Protein AF-A0AAX3FQB2-F1 (afdb_monomer_lite)

Secondary structure (DSSP, 8-state):
-----GGG--HHHHHHHHHHHHHS-EEEEE-SS-EEEEE---TTS-HHHHHHHHHHHHHHHHHHHHHHT------HHHHHHHH----------

Sequence (93 aa):
MADITLSHITPQHFFEAVKLLKMTEHRIYLTVDSLEVRFRYDRNEPPATTDKRFQQLEHFMLFLQELVHSDVPIDLDEFIRTYRKVSGRRFHR

Structure (mmCIF, N/CA/C/O backbone):
data_AF-A0AAX3FQB2-F1
#
_entry.id   AF-A0AAX3FQB2-F1
#
loop_
_atom_site.group_PDB
_atom_site.id
_atom_site.type_symbol
_atom_site.label_atom_id
_atom_site.label_alt_id
_atom_site.label_comp_id
_atom_site.label_asym_id
_atom_site.label_entity_id
_atom_site.label_seq_id
_atom_site.pdbx_PDB_ins_code
_atom_site.Cartn_x
_atom_site.Cartn_y
_atom_site.Cartn_z
_atom_site.occupancy
_atom_site.B_iso_or_equiv
_atom_site.auth_seq_id
_atom_site.auth_comp_id
_atom_site.auth_asym_id
_atom_site.auth_atom_id
_atom_site.pdbx_PDB_model_num
ATOM 1 N N . MET A 1 1 ? 11.892 -19.718 4.719 1.00 33.88 1 MET A N 1
ATOM 2 C CA . MET A 1 1 ? 10.935 -18.598 4.810 1.00 33.88 1 MET A CA 1
ATOM 3 C C . MET A 1 1 ? 11.279 -17.880 6.097 1.00 33.88 1 MET A C 1
ATOM 5 O O . MET A 1 1 ? 11.383 -18.559 7.107 1.00 33.88 1 MET A O 1
ATOM 9 N N . ALA A 1 2 ? 11.669 -16.608 6.030 1.00 38.50 2 ALA A N 1
ATOM 10 C CA . ALA A 1 2 ? 12.091 -15.871 7.217 1.00 38.50 2 ALA A CA 1
ATOM 11 C C . ALA A 1 2 ? 10.840 -15.357 7.933 1.00 38.50 2 ALA A C 1
ATOM 13 O O . ALA A 1 2 ? 10.055 -14.641 7.318 1.00 38.50 2 ALA A O 1
ATOM 14 N N . ASP A 1 3 ? 10.666 -15.747 9.195 1.00 40.78 3 ASP A N 1
ATOM 15 C CA . ASP A 1 3 ? 9.623 -15.239 10.085 1.00 40.78 3 ASP A CA 1
ATOM 16 C C . ASP A 1 3 ? 9.911 -13.763 10.404 1.00 40.78 3 ASP A C 1
ATOM 18 O O . ASP A 1 3 ? 10.614 -13.430 11.361 1.00 40.78 3 ASP A O 1
ATOM 22 N N . ILE A 1 4 ? 9.425 -12.856 9.557 1.00 43.66 4 ILE A N 1
ATOM 23 C CA . ILE A 1 4 ? 9.501 -11.415 9.796 1.00 43.66 4 ILE A CA 1
ATOM 24 C C . ILE A 1 4 ? 8.334 -11.050 10.718 1.00 43.66 4 ILE A C 1
ATO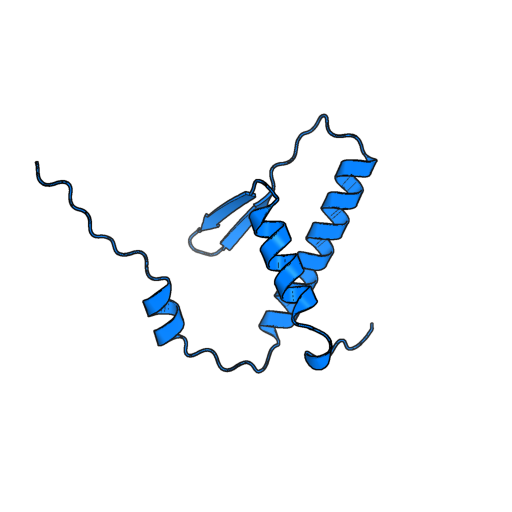M 26 O O . ILE A 1 4 ? 7.289 -10.599 10.283 1.00 43.66 4 ILE A O 1
ATOM 30 N N . THR A 1 5 ? 8.503 -11.247 12.024 1.00 45.53 5 THR A N 1
ATOM 31 C CA . THR A 1 5 ? 7.578 -10.711 13.033 1.00 45.53 5 THR A CA 1
ATOM 32 C C . THR A 1 5 ? 7.531 -9.179 12.962 1.00 45.53 5 THR A C 1
ATOM 34 O O . THR A 1 5 ? 8.549 -8.538 12.681 1.00 45.5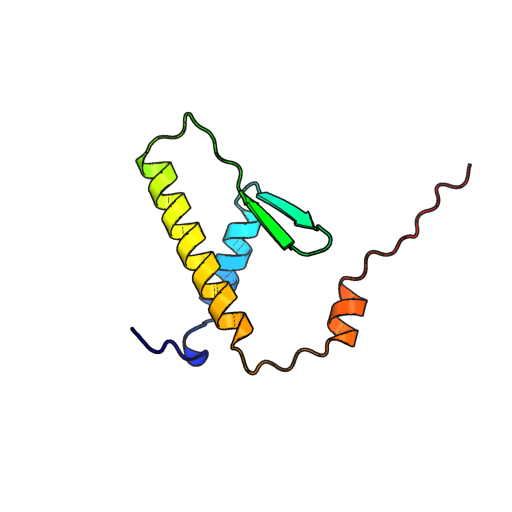3 5 THR A O 1
ATOM 37 N N . LEU A 1 6 ? 6.367 -8.577 13.248 1.00 44.59 6 LEU A N 1
ATOM 38 C CA . LEU A 1 6 ? 6.084 -7.129 13.153 1.00 44.59 6 LEU A CA 1
ATOM 39 C C . LEU A 1 6 ? 7.128 -6.185 13.762 1.00 44.59 6 LEU A C 1
ATOM 41 O O . LEU A 1 6 ? 7.197 -5.021 13.373 1.00 44.59 6 LEU A O 1
ATOM 45 N N . SER A 1 7 ? 7.972 -6.670 14.673 1.00 47.75 7 SER A N 1
ATOM 46 C CA . SER A 1 7 ? 9.148 -5.956 15.178 1.00 47.75 7 SER A CA 1
ATOM 47 C C . SER A 1 7 ? 10.114 -5.481 14.083 1.00 47.75 7 SER A C 1
ATOM 49 O O . SER A 1 7 ? 10.921 -4.588 14.330 1.00 47.75 7 SER A O 1
ATOM 51 N N . HIS A 1 8 ? 10.045 -6.050 12.877 1.00 51.03 8 HIS A N 1
ATOM 52 C CA . HIS A 1 8 ? 10.892 -5.677 11.745 1.00 51.03 8 HIS A CA 1
ATOM 53 C C . HIS A 1 8 ? 10.238 -4.686 10.773 1.00 51.03 8 HIS A C 1
ATOM 55 O O . HIS A 1 8 ? 10.949 -4.100 9.953 1.00 51.03 8 HIS A O 1
ATOM 61 N N . ILE A 1 9 ? 8.927 -4.426 10.885 1.00 56.53 9 ILE A N 1
ATOM 62 C CA . ILE A 1 9 ? 8.295 -3.278 10.225 1.00 56.53 9 ILE A CA 1
ATOM 63 C C . ILE A 1 9 ? 8.722 -2.031 10.994 1.00 56.53 9 ILE A C 1
ATOM 65 O O . ILE A 1 9 ? 8.074 -1.539 11.914 1.00 56.53 9 ILE A O 1
ATOM 69 N N . THR A 1 10 ? 9.894 -1.526 10.638 1.00 63.78 10 THR A N 1
ATOM 70 C CA . THR A 1 10 ? 10.360 -0.249 11.167 1.00 63.78 10 THR A CA 1
ATOM 71 C C . THR A 1 10 ? 9.515 0.896 10.590 1.00 63.78 10 THR A C 1
ATOM 73 O O . THR A 1 10 ? 8.991 0.782 9.476 1.00 63.78 10 THR A O 1
ATOM 76 N N . PRO A 1 11 ? 9.441 2.055 11.271 1.00 63.84 11 PRO A N 1
ATOM 77 C CA . PRO A 1 11 ? 8.857 3.277 10.712 1.00 63.84 11 PRO A CA 1
ATOM 78 C C . PRO A 1 11 ? 9.390 3.640 9.316 1.00 63.84 11 PRO A C 1
ATOM 80 O O . PRO A 1 11 ? 8.696 4.284 8.533 1.00 63.84 11 PRO A O 1
ATOM 83 N N . GLN A 1 12 ? 10.601 3.187 8.977 1.00 66.56 12 GLN A N 1
ATOM 84 C CA . GLN A 1 12 ? 11.195 3.341 7.654 1.00 66.56 12 GLN A CA 1
ATOM 85 C C . GLN A 1 12 ? 10.455 2.539 6.570 1.00 66.56 12 GLN A C 1
ATOM 87 O O . GLN A 1 12 ? 10.267 3.061 5.476 1.00 66.56 12 GLN A O 1
ATOM 92 N N . HIS A 1 13 ? 9.976 1.325 6.858 1.00 66.31 13 HIS A N 1
ATOM 93 C CA . HIS A 1 13 ? 9.189 0.533 5.904 1.00 66.31 13 HIS A CA 1
ATOM 94 C C . HIS A 1 13 ? 7.845 1.200 5.601 1.00 66.31 13 HIS A C 1
ATOM 96 O O . HIS A 1 13 ? 7.467 1.340 4.439 1.00 66.31 13 HIS A O 1
ATOM 102 N N . PHE A 1 14 ? 7.167 1.702 6.636 1.00 68.31 14 PHE A N 1
ATOM 103 C CA . PHE A 1 14 ? 5.937 2.473 6.463 1.00 68.31 14 PHE A CA 1
ATOM 104 C C . PHE A 1 14 ? 6.191 3.777 5.690 1.00 68.31 14 PHE A C 1
ATOM 106 O O . PHE A 1 14 ? 5.444 4.119 4.774 1.00 68.31 14 PHE A O 1
ATOM 113 N N . PHE A 1 15 ? 7.279 4.488 6.006 1.00 71.44 15 PHE A N 1
ATOM 114 C CA . PHE A 1 15 ? 7.681 5.700 5.293 1.00 71.44 15 PHE A CA 1
ATOM 115 C C . PHE A 1 15 ? 7.952 5.439 3.805 1.00 71.44 15 PHE A C 1
ATOM 117 O O . PHE A 1 15 ? 7.446 6.180 2.962 1.00 71.44 15 PHE A O 1
ATOM 124 N N . GLU A 1 16 ? 8.696 4.386 3.463 1.00 73.19 16 GLU A N 1
ATOM 125 C CA . GLU A 1 16 ? 8.976 4.034 2.067 1.00 73.19 16 GLU A CA 1
ATOM 126 C C . GLU A 1 16 ? 7.711 3.569 1.327 1.00 73.19 16 GLU A C 1
ATOM 128 O O . GLU A 1 16 ? 7.515 3.957 0.177 1.00 73.19 16 GLU A O 1
ATOM 133 N N . ALA A 1 17 ? 6.79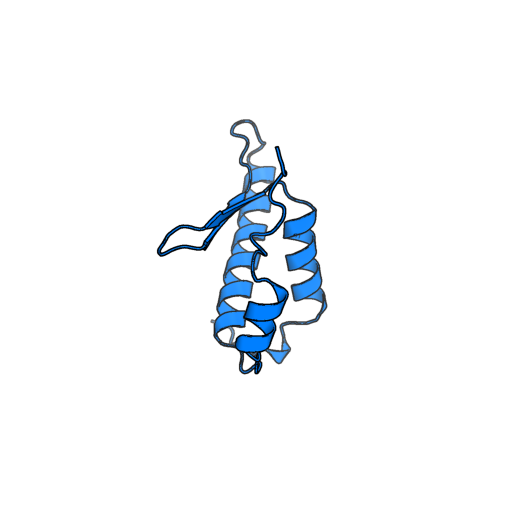1 2.853 1.983 1.00 73.75 17 ALA A N 1
ATOM 134 C CA . ALA A 1 17 ? 5.488 2.500 1.411 1.00 73.75 17 ALA A CA 1
ATOM 135 C C . ALA A 1 17 ? 4.635 3.747 1.092 1.00 73.75 17 ALA A C 1
ATOM 137 O O . ALA A 1 17 ? 4.120 3.899 -0.019 1.00 73.75 17 ALA A O 1
ATOM 138 N N . VAL A 1 18 ? 4.542 4.697 2.030 1.00 75.69 18 VAL A N 1
ATOM 139 C CA . VAL A 1 18 ? 3.846 5.980 1.820 1.00 75.69 18 VAL A CA 1
ATOM 140 C C . VAL A 1 18 ? 4.517 6.798 0.716 1.00 75.69 18 VAL A C 1
ATOM 142 O O . VAL A 1 18 ? 3.843 7.417 -0.110 1.00 75.69 18 VAL A O 1
ATOM 145 N N . LYS A 1 19 ? 5.848 6.815 0.684 1.00 74.75 19 LYS A N 1
ATOM 146 C CA . LYS A 1 19 ? 6.634 7.521 -0.326 1.00 74.75 19 LYS A CA 1
ATOM 147 C C . LYS A 1 19 ? 6.438 6.919 -1.713 1.00 74.75 19 LYS A C 1
ATOM 149 O O . LYS A 1 19 ? 6.243 7.682 -2.653 1.00 74.75 19 LYS A O 1
ATOM 154 N N . LEU A 1 20 ? 6.398 5.592 -1.843 1.00 75.31 20 LEU A N 1
ATOM 155 C CA . LEU A 1 20 ? 6.068 4.915 -3.099 1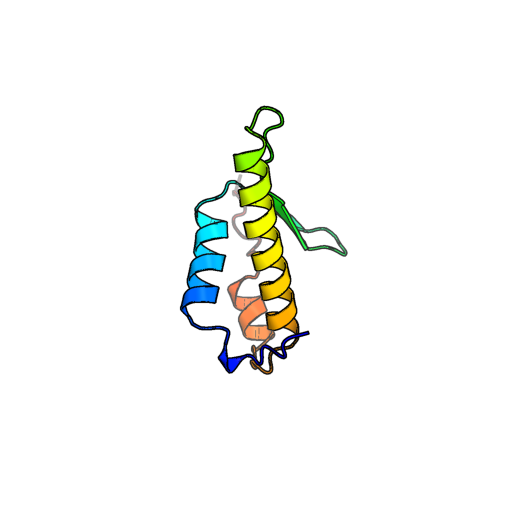.00 75.31 20 LEU A CA 1
ATOM 156 C C . LEU A 1 20 ? 4.702 5.366 -3.621 1.00 75.31 20 LEU A C 1
ATOM 158 O O . LEU A 1 20 ? 4.615 5.802 -4.769 1.00 75.31 20 LEU A O 1
ATOM 162 N N . LEU A 1 21 ? 3.669 5.372 -2.774 1.00 76.62 21 LEU A N 1
ATOM 163 C CA . LEU A 1 21 ? 2.340 5.865 -3.152 1.00 76.62 21 LEU A CA 1
ATOM 164 C C . LEU A 1 21 ? 2.363 7.347 -3.559 1.00 76.62 21 LEU A C 1
ATOM 166 O O . LEU A 1 21 ? 1.713 7.732 -4.522 1.00 76.62 21 LEU A O 1
ATOM 170 N N . LYS A 1 22 ? 3.134 8.198 -2.877 1.00 76.00 22 LYS A N 1
ATOM 171 C CA . LYS A 1 22 ? 3.207 9.632 -3.209 1.00 76.00 22 LYS A CA 1
ATOM 172 C C . LYS A 1 22 ? 4.016 9.948 -4.467 1.00 76.00 22 LYS A C 1
ATOM 174 O O . LYS A 1 22 ? 3.718 10.933 -5.135 1.00 76.00 22 LYS A O 1
ATOM 179 N N . MET A 1 23 ? 5.060 9.174 -4.758 1.00 74.12 23 MET A N 1
ATOM 180 C CA . MET A 1 23 ? 5.995 9.452 -5.856 1.00 74.12 23 MET A CA 1
ATOM 181 C C . MET A 1 23 ? 5.597 8.784 -7.172 1.00 74.12 23 MET A C 1
ATOM 183 O O . MET A 1 23 ? 6.094 9.184 -8.223 1.00 74.12 23 MET A O 1
ATOM 187 N N . THR A 1 24 ? 4.732 7.770 -7.138 1.00 73.44 24 THR A N 1
ATOM 188 C CA . THR A 1 24 ? 4.308 7.052 -8.343 1.00 73.44 24 THR A CA 1
ATOM 189 C C . THR A 1 24 ? 2.883 7.414 -8.735 1.00 73.44 24 THR A C 1
ATOM 191 O O . THR A 1 24 ? 1.965 7.413 -7.913 1.00 73.44 24 THR A O 1
ATOM 194 N N . GLU A 1 25 ? 2.682 7.700 -10.025 1.00 77.19 25 GLU A N 1
ATOM 195 C CA . GLU A 1 25 ? 1.335 7.829 -10.573 1.00 77.19 25 GLU A CA 1
ATOM 196 C C . GLU A 1 25 ? 0.608 6.486 -10.457 1.00 77.19 25 GLU A C 1
ATOM 198 O O . GLU A 1 25 ? 0.959 5.492 -11.105 1.00 77.19 25 GLU A O 1
ATOM 203 N N . HIS A 1 26 ? -0.430 6.475 -9.632 1.00 81.31 26 HIS A N 1
ATOM 204 C CA . HIS A 1 26 ? -1.278 5.322 -9.403 1.00 81.31 26 HIS A CA 1
ATOM 205 C C . HIS A 1 26 ? -2.744 5.748 -9.412 1.00 81.31 26 HIS A C 1
ATOM 207 O O . HIS A 1 26 ? -3.094 6.916 -9.229 1.00 81.31 26 HIS A O 1
ATOM 213 N N . ARG A 1 27 ? -3.619 4.781 -9.660 1.00 80.94 27 ARG A N 1
ATOM 214 C CA . ARG A 1 27 ? -5.065 4.945 -9.552 1.00 80.94 27 ARG A CA 1
ATOM 215 C C . ARG A 1 27 ? -5.586 3.909 -8.576 1.00 80.94 27 ARG A C 1
ATOM 217 O O . ARG A 1 27 ? -5.305 2.723 -8.738 1.00 80.94 27 ARG A O 1
ATOM 224 N N . ILE A 1 28 ? -6.330 4.377 -7.582 1.00 82.25 28 ILE A N 1
ATOM 225 C CA . ILE A 1 28 ? -7.011 3.518 -6.619 1.00 82.25 28 ILE A CA 1
ATOM 226 C C . ILE A 1 28 ? -8.442 3.324 -7.113 1.00 82.25 28 ILE A C 1
ATOM 228 O O . ILE A 1 28 ? -9.178 4.299 -7.282 1.00 82.25 28 ILE A O 1
ATOM 232 N N . TYR A 1 29 ? -8.817 2.078 -7.370 1.00 80.31 29 TYR A N 1
ATOM 233 C CA . TYR A 1 29 ? -10.160 1.688 -7.772 1.00 80.31 29 TYR A CA 1
ATOM 234 C C . TYR A 1 29 ? -10.823 0.928 -6.635 1.00 80.31 29 TYR A C 1
ATOM 236 O O . TYR A 1 29 ? -10.204 0.076 -6.005 1.00 80.31 29 TYR A O 1
ATOM 244 N N . LEU A 1 30 ? -12.090 1.245 -6.400 1.00 81.69 30 LEU A N 1
ATOM 245 C CA . LEU A 1 30 ? -12.942 0.533 -5.463 1.00 81.69 30 LEU A CA 1
ATOM 246 C C . LEU A 1 30 ? -14.074 -0.110 -6.259 1.00 81.69 30 LEU A C 1
ATOM 248 O O . LEU A 1 30 ? -14.783 0.58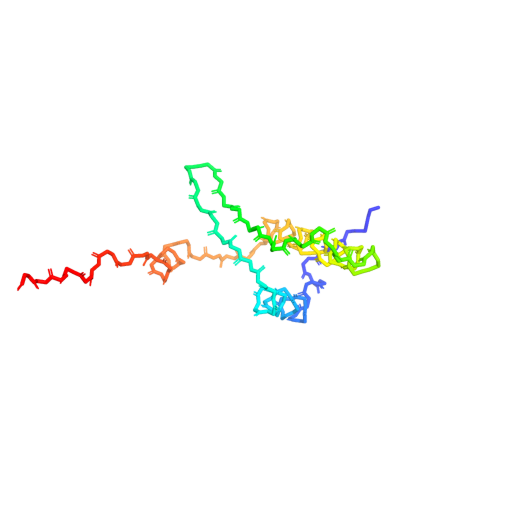8 -6.991 1.00 81.69 30 LEU A O 1
ATOM 252 N N . THR A 1 31 ? -14.228 -1.418 -6.122 1.00 83.31 31 THR A N 1
ATOM 253 C CA . THR A 1 31 ? -15.352 -2.189 -6.656 1.00 83.31 31 THR A CA 1
ATOM 254 C C . THR A 1 31 ? -16.193 -2.731 -5.493 1.00 83.31 31 THR A C 1
ATOM 256 O O . THR A 1 31 ? -16.023 -2.310 -4.348 1.00 83.31 31 THR A O 1
ATOM 259 N N . VAL A 1 32 ? -17.155 -3.613 -5.779 1.00 83.19 32 VAL A N 1
ATOM 260 C CA . VAL A 1 32 ? -18.001 -4.218 -4.737 1.00 83.19 32 VAL A CA 1
ATOM 261 C C . VAL A 1 32 ? -17.206 -5.200 -3.869 1.00 83.19 32 VAL A C 1
ATOM 263 O O . VAL A 1 32 ? -17.511 -5.343 -2.689 1.00 83.19 32 VAL A O 1
ATOM 266 N N . ASP A 1 33 ? -16.191 -5.848 -4.433 1.00 88.50 33 ASP A N 1
ATOM 267 C CA . ASP A 1 33 ? -15.441 -6.944 -3.819 1.00 88.50 33 ASP A CA 1
ATOM 268 C C . ASP A 1 33 ? -13.921 -6.713 -3.778 1.00 88.50 33 ASP A C 1
ATOM 270 O O . ASP A 1 33 ? -13.206 -7.494 -3.152 1.00 88.50 33 ASP A O 1
ATOM 274 N N . SER A 1 34 ? -13.411 -5.640 -4.393 1.00 80.88 34 SER A N 1
ATOM 275 C CA . SER A 1 34 ? -11.975 -5.360 -4.463 1.00 80.88 34 SER A CA 1
ATOM 276 C C . SER A 1 34 ? -11.609 -3.891 -4.221 1.00 80.88 34 SER A C 1
ATOM 278 O O . SER A 1 34 ? -12.312 -2.951 -4.604 1.00 80.88 34 SER A O 1
ATOM 280 N N . LEU A 1 35 ? -10.440 -3.698 -3.603 1.00 81.88 35 LEU A N 1
ATOM 281 C CA . LEU A 1 35 ? -9.689 -2.446 -3.614 1.00 81.88 35 LEU A CA 1
ATOM 282 C C . LEU A 1 35 ? -8.414 -2.683 -4.422 1.00 81.88 35 LEU A C 1
ATOM 284 O O . LEU A 1 35 ? -7.584 -3.510 -4.052 1.00 81.88 35 LEU A O 1
ATOM 288 N N . GLU A 1 36 ? -8.245 -1.953 -5.518 1.00 84.12 36 GLU A N 1
ATOM 289 C CA . GLU A 1 36 ? -7.123 -2.144 -6.432 1.00 84.12 36 GLU A CA 1
ATOM 290 C C . GLU A 1 36 ? -6.274 -0.882 -6.531 1.00 84.12 36 GLU A C 1
ATOM 292 O O . GLU A 1 36 ? -6.774 0.193 -6.865 1.00 84.12 36 GLU A O 1
ATOM 297 N N . VAL A 1 37 ? -4.965 -1.021 -6.325 1.00 82.62 37 VAL A N 1
ATOM 298 C CA . VAL A 1 37 ? -3.988 0.038 -6.598 1.00 82.62 37 VAL A CA 1
ATOM 299 C C . VAL A 1 37 ? -3.279 -0.295 -7.906 1.00 82.62 37 VAL A C 1
ATOM 301 O O . VAL A 1 37 ? -2.445 -1.195 -7.965 1.00 82.62 37 VAL A O 1
ATOM 304 N N . ARG A 1 38 ? -3.622 0.419 -8.981 1.00 83.88 38 ARG A N 1
ATOM 305 C CA . ARG A 1 38 ? -3.030 0.211 -10.309 1.00 83.88 38 ARG A CA 1
ATOM 306 C C . ARG A 1 38 ? -1.996 1.289 -10.599 1.00 83.88 38 ARG A C 1
ATOM 308 O O . ARG A 1 38 ? -2.341 2.464 -10.737 1.00 83.88 38 ARG A O 1
ATOM 315 N N . PHE A 1 39 ? -0.741 0.885 -10.727 1.00 81.38 39 PHE A N 1
ATOM 316 C CA . PHE A 1 39 ? 0.358 1.776 -11.092 1.00 81.38 39 PHE A CA 1
ATOM 317 C C . PHE A 1 39 ? 0.398 1.978 -12.605 1.00 81.38 39 PHE A C 1
ATOM 319 O O . PHE A 1 39 ? 0.125 1.055 -13.377 1.00 81.38 39 PHE A O 1
ATOM 326 N N . ARG A 1 40 ? 0.717 3.197 -13.048 1.00 79.25 40 ARG A N 1
ATOM 327 C CA . ARG A 1 40 ? 0.841 3.492 -14.477 1.00 79.25 40 ARG A CA 1
ATOM 328 C C . ARG A 1 40 ? 2.041 2.744 -15.055 1.00 79.25 40 ARG A C 1
ATOM 330 O O . ARG A 1 40 ? 3.165 2.973 -14.618 1.00 79.25 40 ARG A O 1
ATOM 337 N N . TYR A 1 41 ? 1.786 1.907 -16.052 1.00 77.19 41 TYR A N 1
ATOM 338 C CA . TYR A 1 41 ? 2.807 1.222 -16.835 1.00 77.19 41 TYR A CA 1
ATOM 339 C C . TYR A 1 41 ? 2.930 1.881 -18.210 1.00 77.19 41 TYR A C 1
ATOM 341 O O . TYR A 1 41 ? 1.921 2.053 -18.902 1.00 77.19 41 TYR A O 1
ATOM 349 N N . ASP A 1 42 ? 4.147 2.257 -18.595 1.00 78.38 42 ASP A N 1
ATOM 350 C CA . ASP A 1 42 ? 4.463 2.685 -19.955 1.00 78.38 42 ASP A CA 1
ATOM 351 C C . ASP A 1 42 ? 5.147 1.528 -20.687 1.00 78.38 42 ASP A C 1
ATOM 353 O O . ASP A 1 42 ? 6.176 1.014 -20.258 1.00 78.38 42 ASP A O 1
ATOM 357 N N . ARG A 1 43 ? 4.562 1.110 -21.811 1.00 76.81 43 ARG A N 1
ATOM 358 C CA . ARG A 1 43 ? 5.064 -0.010 -22.621 1.00 76.81 43 ARG A CA 1
ATOM 359 C C . ARG A 1 43 ? 6.401 0.293 -23.295 1.00 76.81 43 ARG A C 1
ATOM 361 O O . ARG A 1 43 ? 7.044 -0.631 -23.779 1.00 76.81 43 ARG A O 1
ATOM 368 N N . ASN A 1 44 ? 6.791 1.564 -23.343 1.00 85.44 44 ASN A N 1
ATOM 369 C CA . ASN A 1 44 ? 8.048 2.011 -23.928 1.00 85.44 44 ASN A CA 1
ATOM 370 C C . ASN A 1 44 ? 9.154 2.203 -22.874 1.00 85.44 44 ASN A C 1
ATOM 372 O O . ASN A 1 44 ? 10.241 2.667 -23.218 1.00 85.44 44 ASN A O 1
ATOM 376 N N . GLU A 1 45 ? 8.898 1.883 -21.598 1.00 81.56 45 GLU A N 1
ATOM 377 C CA . GLU A 1 45 ? 9.923 1.960 -20.556 1.00 81.56 45 GLU A CA 1
ATOM 378 C C . GLU A 1 45 ? 11.045 0.933 -20.792 1.00 81.56 45 GLU A C 1
ATOM 380 O O . GLU A 1 45 ? 10.784 -0.201 -21.204 1.00 81.56 45 GLU A O 1
ATOM 385 N N . PRO A 1 46 ? 12.308 1.289 -20.490 1.00 86.06 46 PRO A N 1
ATOM 386 C CA . PRO A 1 46 ? 13.405 0.333 -20.524 1.00 86.06 46 PRO A CA 1
ATOM 387 C C . PRO A 1 46 ? 13.134 -0.871 -19.601 1.00 86.06 46 PRO A C 1
ATOM 389 O O . PRO A 1 46 ? 12.618 -0.681 -18.492 1.00 86.06 46 PRO A O 1
ATOM 392 N N . PRO A 1 47 ? 13.556 -2.095 -19.979 1.00 83.06 47 PRO A N 1
ATOM 393 C CA . PRO A 1 47 ? 13.344 -3.295 -19.165 1.00 83.06 47 PRO A CA 1
ATOM 394 C C . PRO A 1 47 ? 13.859 -3.156 -17.727 1.00 83.06 47 PRO A C 1
ATOM 396 O O . PRO A 1 47 ? 13.125 -3.418 -16.782 1.00 83.06 47 PRO A O 1
ATOM 399 N N . ALA A 1 48 ? 15.059 -2.595 -17.544 1.00 81.94 48 ALA A N 1
ATOM 400 C CA . ALA A 1 48 ? 15.645 -2.375 -16.219 1.00 81.94 48 ALA A CA 1
ATOM 401 C C . ALA A 1 48 ? 14.800 -1.454 -15.314 1.00 81.94 48 ALA A C 1
ATOM 403 O O . ALA A 1 48 ? 14.785 -1.603 -14.091 1.00 81.94 48 ALA A O 1
ATOM 404 N N . THR A 1 49 ? 14.085 -0.489 -15.900 1.00 80.81 49 THR A N 1
ATOM 405 C CA . THR A 1 49 ? 13.164 0.389 -15.166 1.00 80.81 49 THR A CA 1
ATOM 406 C C . THR A 1 49 ? 11.905 -0.368 -14.756 1.00 80.81 49 THR A C 1
ATOM 408 O O . THR A 1 49 ? 11.438 -0.208 -13.628 1.00 80.81 49 THR A O 1
ATOM 411 N N . THR A 1 50 ? 11.399 -1.232 -15.638 1.00 81.75 50 THR A N 1
ATOM 412 C CA . THR A 1 50 ? 10.238 -2.087 -15.361 1.00 81.75 50 THR A CA 1
ATOM 413 C C . THR A 1 50 ? 10.551 -3.106 -14.262 1.00 81.75 50 THR A C 1
ATOM 415 O O . THR A 1 50 ? 9.773 -3.221 -13.318 1.00 81.75 50 THR A O 1
ATOM 418 N N . ASP A 1 51 ? 11.715 -3.757 -14.306 1.00 83.00 51 ASP A N 1
ATOM 419 C CA . ASP A 1 51 ? 12.144 -4.741 -13.301 1.00 83.00 51 ASP A CA 1
ATOM 420 C C . ASP A 1 51 ? 12.276 -4.115 -11.909 1.00 83.00 51 ASP A C 1
ATOM 422 O O . ASP A 1 51 ? 11.786 -4.654 -10.915 1.00 83.00 51 ASP A O 1
ATOM 426 N N . LYS A 1 52 ? 12.875 -2.920 -11.828 1.00 83.19 52 LYS A N 1
ATOM 427 C CA . LYS A 1 52 ? 12.991 -2.187 -10.562 1.00 83.19 52 LYS A CA 1
ATOM 428 C C . LYS A 1 52 ? 11.621 -1.806 -9.998 1.00 83.19 52 LYS A C 1
ATOM 430 O O . LYS A 1 52 ? 11.413 -1.908 -8.790 1.00 83.19 52 LYS A O 1
ATOM 435 N N . ARG A 1 53 ? 10.683 -1.376 -10.849 1.00 79.62 53 ARG A N 1
ATOM 436 C CA . ARG A 1 53 ? 9.305 -1.080 -10.420 1.00 79.62 53 ARG A CA 1
ATOM 437 C C . ARG A 1 53 ? 8.600 -2.345 -9.952 1.00 79.62 53 ARG A C 1
ATOM 439 O O . ARG A 1 53 ? 7.947 -2.303 -8.918 1.00 79.62 53 ARG A O 1
ATOM 446 N N . PHE A 1 54 ? 8.769 -3.460 -10.656 1.00 83.50 54 PHE A N 1
ATOM 447 C CA . PHE A 1 54 ? 8.204 -4.742 -10.251 1.00 83.50 54 PHE A CA 1
ATOM 448 C C . PHE A 1 54 ? 8.682 -5.151 -8.851 1.00 83.50 54 PHE A C 1
ATOM 450 O O . PHE A 1 54 ? 7.850 -5.411 -7.988 1.00 83.50 54 PHE A O 1
ATOM 457 N N . GLN A 1 55 ? 9.989 -5.082 -8.581 1.00 82.94 55 GLN A N 1
ATOM 458 C CA . GLN A 1 55 ? 10.544 -5.359 -7.248 1.00 82.94 55 GLN A CA 1
ATOM 459 C C . GLN A 1 55 ? 9.962 -4.438 -6.166 1.00 82.94 55 GLN A C 1
ATOM 461 O O . GLN A 1 55 ? 9.591 -4.889 -5.086 1.00 82.94 55 GLN A O 1
ATOM 466 N N . GLN A 1 56 ? 9.824 -3.140 -6.453 1.00 81.19 56 GLN A N 1
ATOM 467 C CA . GLN A 1 56 ? 9.208 -2.195 -5.514 1.00 81.19 56 GLN A CA 1
ATOM 468 C C . GLN A 1 56 ? 7.749 -2.552 -5.198 1.00 81.19 56 GLN A C 1
ATOM 470 O O . GLN A 1 56 ? 7.326 -2.439 -4.046 1.00 81.19 56 GLN A O 1
ATOM 475 N N . LEU A 1 57 ? 6.984 -2.988 -6.201 1.00 83.38 57 LEU A N 1
ATOM 476 C CA . LEU A 1 57 ? 5.592 -3.403 -6.027 1.00 83.38 57 LEU A CA 1
ATOM 477 C C . LEU A 1 57 ? 5.468 -4.735 -5.285 1.00 83.38 57 LEU A C 1
ATOM 479 O O . LEU A 1 57 ? 4.567 -4.879 -4.463 1.00 83.38 57 LEU A O 1
ATOM 483 N N . GLU A 1 58 ? 6.383 -5.672 -5.519 1.00 82.56 58 GLU A N 1
ATOM 484 C CA . GLU A 1 58 ? 6.454 -6.934 -4.783 1.00 82.56 58 GLU A CA 1
ATOM 485 C C . GLU A 1 58 ? 6.716 -6.691 -3.290 1.00 82.56 58 GLU A C 1
ATOM 487 O O . GLU A 1 58 ? 5.984 -7.199 -2.442 1.00 82.56 58 GLU A O 1
ATOM 492 N N . HIS A 1 59 ? 7.680 -5.830 -2.951 1.00 80.06 59 HIS A N 1
ATOM 493 C CA . HIS A 1 59 ? 7.930 -5.447 -1.559 1.00 80.06 59 HIS A CA 1
ATOM 494 C C . HIS A 1 59 ? 6.727 -4.751 -0.914 1.00 80.06 59 HIS A C 1
ATOM 496 O O . HIS A 1 59 ? 6.420 -5.007 0.250 1.00 80.06 59 HIS A O 1
ATOM 502 N N . PHE A 1 60 ? 6.021 -3.902 -1.664 1.00 81.94 60 PHE A N 1
ATOM 503 C CA . PHE A 1 60 ? 4.803 -3.260 -1.178 1.00 81.94 60 PHE A CA 1
ATOM 504 C C . PHE A 1 60 ? 3.677 -4.275 -0.926 1.00 81.94 60 PHE A C 1
ATOM 506 O O . PHE A 1 60 ? 3.018 -4.201 0.107 1.00 81.94 60 PHE 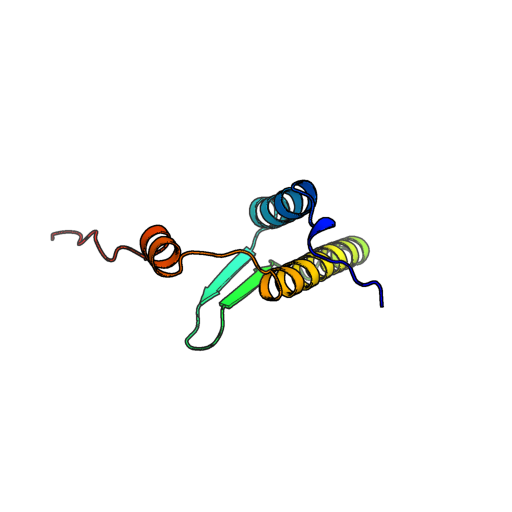A O 1
ATOM 513 N N . MET A 1 61 ? 3.489 -5.255 -1.815 1.00 82.38 61 MET A N 1
ATOM 514 C CA . MET A 1 61 ? 2.519 -6.339 -1.629 1.00 82.38 61 MET A CA 1
ATOM 515 C C . MET A 1 61 ? 2.817 -7.156 -0.368 1.00 82.38 61 MET A C 1
ATOM 517 O O . MET A 1 61 ? 1.919 -7.353 0.449 1.00 82.38 61 MET A O 1
ATOM 521 N N . LEU A 1 62 ? 4.066 -7.600 -0.195 1.00 77.88 62 LEU A N 1
ATOM 522 C CA . LEU A 1 62 ? 4.488 -8.374 0.977 1.00 77.88 62 LEU A CA 1
ATOM 523 C C . LEU A 1 62 ? 4.266 -7.583 2.270 1.00 77.88 62 LEU A C 1
ATOM 525 O O . LEU A 1 62 ? 3.726 -8.105 3.238 1.00 77.88 62 LEU A O 1
ATOM 529 N N . PHE A 1 63 ? 4.594 -6.290 2.261 1.00 77.62 63 PHE A N 1
ATOM 530 C CA . PHE A 1 63 ? 4.332 -5.408 3.392 1.00 77.62 63 PHE A CA 1
ATOM 531 C C . PHE A 1 63 ? 2.838 -5.323 3.754 1.00 77.62 63 PHE A C 1
ATOM 533 O O . PHE A 1 63 ? 2.486 -5.402 4.929 1.00 77.62 63 PHE A O 1
ATOM 540 N N . LEU A 1 64 ? 1.948 -5.184 2.764 1.00 78.88 64 LEU A N 1
ATOM 541 C CA . LEU A 1 64 ? 0.501 -5.158 3.012 1.00 78.88 64 LEU A CA 1
ATOM 542 C C . LEU A 1 64 ? -0.015 -6.484 3.588 1.00 78.88 64 LEU A C 1
ATOM 544 O O . LEU A 1 64 ? -0.903 -6.460 4.436 1.00 78.88 64 LEU A O 1
ATOM 548 N N . GLN A 1 65 ? 0.533 -7.622 3.156 1.00 77.38 65 GLN A N 1
ATOM 549 C CA . GLN A 1 65 ? 0.187 -8.935 3.709 1.00 77.38 65 GLN A CA 1
ATOM 550 C C . GLN A 1 65 ? 0.582 -9.041 5.186 1.00 77.38 65 GLN A C 1
ATOM 552 O O . GLN A 1 65 ? -0.229 -9.469 6.002 1.00 77.38 65 GLN A O 1
ATOM 557 N N . GLU A 1 66 ? 1.772 -8.564 5.547 1.00 70.38 66 GLU A N 1
ATOM 558 C CA . GLU A 1 66 ? 2.218 -8.523 6.944 1.00 70.38 66 GLU A CA 1
ATOM 559 C C . GLU A 1 66 ? 1.332 -7.622 7.820 1.00 70.38 66 GLU A C 1
ATOM 561 O O . GLU A 1 66 ? 1.016 -7.973 8.955 1.00 70.38 66 GLU A O 1
ATOM 566 N N . LEU A 1 67 ? 0.855 -6.483 7.298 1.00 73.62 67 LEU A N 1
ATOM 567 C CA . LEU A 1 67 ? -0.072 -5.616 8.038 1.00 73.62 67 LEU A CA 1
ATOM 568 C C . LEU A 1 67 ? -1.399 -6.311 8.384 1.00 73.62 67 LEU A C 1
ATOM 570 O O . LEU A 1 67 ? -1.940 -6.070 9.463 1.00 73.62 67 LEU A O 1
ATOM 574 N N . VAL A 1 68 ? -1.924 -7.172 7.504 1.00 71.62 68 VAL A N 1
ATOM 575 C CA . VAL A 1 68 ? -3.162 -7.940 7.757 1.00 71.62 68 VAL A CA 1
ATOM 576 C C . VAL A 1 68 ? -2.992 -8.912 8.925 1.00 71.62 68 VAL A C 1
ATOM 578 O O . VAL A 1 68 ? -3.950 -9.180 9.646 1.00 71.62 68 VAL A O 1
ATOM 581 N N . HIS A 1 69 ? -1.777 -9.412 9.135 1.00 67.19 69 HIS A N 1
ATOM 582 C CA . HIS A 1 69 ? -1.440 -10.304 10.241 1.00 67.19 69 HIS A CA 1
ATOM 583 C C . HIS A 1 69 ? -0.969 -9.559 11.496 1.00 67.19 69 HIS A C 1
ATOM 585 O O . HIS A 1 69 ? -0.487 -10.187 12.436 1.00 67.19 69 HIS A O 1
ATOM 591 N N . SER A 1 70 ? -1.111 -8.230 11.529 1.00 67.31 70 SER A N 1
ATOM 592 C CA . SER A 1 70 ? -0.706 -7.438 12.682 1.00 67.31 70 SER A CA 1
ATOM 593 C C . SER A 1 70 ? -1.737 -7.413 13.801 1.00 67.31 70 SER A C 1
ATOM 595 O O . SER A 1 70 ? -2.922 -7.191 13.572 1.00 67.31 70 SER A O 1
ATOM 597 N N . ASP A 1 71 ? -1.255 -7.539 15.039 1.00 60.53 71 ASP A N 1
ATOM 598 C CA . ASP A 1 71 ? -2.060 -7.406 16.261 1.00 60.53 71 ASP A CA 1
ATOM 599 C C . ASP A 1 71 ? -2.410 -5.941 16.591 1.00 60.53 71 ASP A C 1
ATOM 601 O O . ASP A 1 71 ? -2.761 -5.621 17.728 1.00 60.53 71 ASP A O 1
ATOM 605 N N . VAL A 1 72 ? -2.275 -5.012 15.635 1.00 59.62 72 VAL A N 1
ATOM 606 C CA . VAL A 1 72 ? -2.543 -3.590 15.875 1.00 59.62 72 VAL A CA 1
ATOM 607 C C . VAL A 1 72 ? -4.049 -3.406 16.079 1.00 59.62 72 VAL A C 1
ATOM 609 O O . VAL A 1 72 ? -4.818 -3.597 15.134 1.00 59.62 72 VAL A O 1
ATOM 612 N N . PRO A 1 73 ? -4.505 -2.986 17.274 1.00 53.50 73 PRO A N 1
ATOM 613 C CA . PRO A 1 73 ? -5.904 -2.667 17.480 1.00 53.50 73 PRO A CA 1
ATOM 614 C C . PRO A 1 73 ? -6.193 -1.358 16.749 1.00 53.50 73 PRO A C 1
ATOM 616 O O . PRO A 1 73 ? -5.751 -0.286 17.163 1.00 53.50 73 PRO A O 1
ATOM 619 N N . ILE A 1 74 ? -6.924 -1.450 15.644 1.00 63.19 74 ILE A N 1
ATOM 620 C CA . ILE A 1 74 ? -7.511 -0.292 14.978 1.00 63.19 74 ILE A CA 1
ATOM 621 C C . ILE A 1 74 ? -8.979 -0.261 15.388 1.00 63.19 74 ILE A C 1
ATOM 623 O O . ILE A 1 74 ? -9.715 -1.212 15.124 1.00 63.19 74 ILE A O 1
ATOM 627 N N . ASP A 1 75 ? -9.409 0.822 16.037 1.00 77.75 75 ASP A N 1
ATOM 628 C CA . ASP A 1 75 ? -10.834 1.091 16.214 1.00 77.75 75 ASP A CA 1
ATOM 629 C C . ASP A 1 75 ? -11.450 1.296 14.820 1.00 77.75 75 ASP A C 1
ATOM 631 O O . ASP A 1 75 ? -11.210 2.297 14.134 1.00 77.75 75 ASP A O 1
ATOM 635 N N . LEU A 1 76 ? -12.197 0.286 14.372 1.00 73.12 76 LEU A N 1
ATOM 636 C CA . LEU A 1 76 ? -12.804 0.251 13.048 1.00 73.12 76 LEU A CA 1
ATOM 637 C C . LEU A 1 76 ? -13.792 1.408 12.851 1.00 73.12 76 LEU A C 1
ATOM 639 O O . LEU A 1 76 ? -13.865 1.963 11.753 1.00 73.12 76 LEU A O 1
ATOM 643 N N . ASP A 1 77 ? -14.515 1.809 13.896 1.00 75.00 77 ASP A N 1
ATOM 644 C CA . ASP A 1 77 ? -15.488 2.897 13.823 1.00 75.00 77 ASP A CA 1
ATOM 645 C C . ASP A 1 77 ? -14.787 4.249 13.675 1.00 75.00 77 ASP A C 1
ATOM 647 O O . ASP A 1 77 ? -15.207 5.089 12.870 1.00 75.00 77 ASP A O 1
ATOM 651 N N . GLU A 1 78 ? -13.680 4.458 14.392 1.00 74.12 78 GLU A N 1
ATOM 652 C CA . GLU A 1 78 ? -12.833 5.637 14.215 1.00 74.12 78 GLU A CA 1
ATOM 653 C C . GLU A 1 78 ? -12.212 5.691 12.813 1.00 74.12 78 GLU A C 1
ATOM 655 O O . GLU A 1 78 ? -12.237 6.749 12.168 1.00 74.12 78 GLU A O 1
ATOM 660 N N . PHE A 1 79 ? -11.708 4.564 12.309 1.00 72.19 79 PHE A N 1
ATOM 661 C CA . PHE A 1 79 ? -11.159 4.472 10.958 1.00 72.19 79 PHE A CA 1
ATOM 662 C C . PHE A 1 79 ? -12.218 4.819 9.906 1.00 72.19 79 PHE A C 1
ATOM 664 O O . PHE A 1 79 ? -12.008 5.704 9.068 1.00 72.19 79 PHE A O 1
ATOM 671 N N . ILE A 1 80 ? -13.395 4.188 9.982 1.00 76.31 80 ILE A N 1
ATOM 672 C CA . ILE A 1 80 ? -14.512 4.460 9.075 1.00 76.31 80 ILE A CA 1
ATOM 673 C C . ILE A 1 80 ? -14.907 5.931 9.168 1.00 76.31 80 ILE A C 1
ATOM 675 O O . ILE A 1 80 ? -15.014 6.584 8.134 1.00 76.31 80 ILE A O 1
ATOM 679 N N . ARG A 1 81 ? -15.079 6.493 10.371 1.00 74.44 81 ARG A N 1
ATOM 680 C CA . ARG A 1 81 ? -15.434 7.911 10.563 1.00 74.44 81 ARG A CA 1
ATOM 681 C C . ARG A 1 81 ? -14.429 8.850 9.898 1.00 74.44 81 ARG A C 1
ATOM 683 O O . ARG A 1 81 ? -14.847 9.820 9.271 1.00 74.44 81 ARG A O 1
ATOM 690 N N . THR A 1 82 ? -13.138 8.557 10.024 1.00 74.12 82 THR A N 1
ATOM 691 C CA . THR A 1 82 ? -12.043 9.393 9.511 1.00 74.12 82 THR A CA 1
ATOM 692 C C . THR A 1 82 ? -12.007 9.425 7.984 1.00 74.12 82 THR A C 1
ATOM 694 O O . THR A 1 82 ? -11.806 10.487 7.395 1.00 74.12 82 THR A O 1
ATOM 697 N N . TYR A 1 83 ? -12.247 8.287 7.329 1.00 75.56 83 TYR A N 1
ATOM 698 C CA . TYR A 1 83 ? -12.123 8.152 5.872 1.00 75.56 83 TYR A CA 1
ATOM 699 C C . TYR A 1 83 ? -13.462 8.078 5.128 1.00 75.56 83 TYR A C 1
ATOM 701 O O . TYR A 1 83 ? -13.490 7.975 3.897 1.00 75.56 83 TYR A O 1
ATOM 709 N N . ARG A 1 84 ? -14.591 8.159 5.839 1.00 69.50 84 ARG A N 1
ATOM 710 C CA . ARG A 1 84 ? -15.930 8.169 5.245 1.00 69.50 84 ARG A CA 1
ATOM 711 C C . ARG A 1 84 ? -16.051 9.319 4.250 1.00 69.50 84 ARG A C 1
ATOM 713 O O . ARG A 1 84 ? -15.962 10.493 4.604 1.00 69.50 84 ARG A O 1
ATOM 720 N N . LYS A 1 85 ? -16.346 8.985 2.992 1.00 63.28 85 LYS A N 1
ATOM 721 C CA . LYS A 1 85 ? -16.653 9.975 1.955 1.00 63.28 85 LYS A CA 1
ATOM 722 C C . LYS A 1 85 ? -17.919 10.739 2.350 1.00 63.28 85 LYS A C 1
ATOM 724 O O . LYS A 1 85 ? -19.020 10.193 2.307 1.00 63.28 85 LYS A O 1
ATOM 729 N N . VAL A 1 86 ? -17.774 12.006 2.733 1.00 62.88 86 VAL A N 1
ATOM 730 C CA . VAL A 1 86 ? -18.917 12.872 3.043 1.00 62.88 86 VAL A CA 1
ATOM 731 C C . VAL A 1 86 ? -19.599 13.242 1.727 1.00 62.88 86 VAL A C 1
ATOM 733 O O . VAL A 1 86 ? -19.115 14.075 0.962 1.00 62.88 86 VAL A O 1
ATOM 736 N N . SER A 1 87 ? -20.730 12.607 1.426 1.00 59.88 87 SER A N 1
ATOM 737 C CA . SER A 1 87 ? -21.596 12.990 0.309 1.00 59.88 87 SER A CA 1
ATOM 738 C C . SER A 1 87 ? -22.297 14.313 0.645 1.00 59.88 87 SER A C 1
ATOM 740 O O . SER A 1 87 ? -23.430 14.316 1.120 1.00 59.88 87 SER A O 1
ATOM 742 N N . GLY A 1 88 ? -21.600 15.443 0.483 1.00 56.75 88 GLY A N 1
ATOM 743 C CA . GLY A 1 88 ? -22.067 16.703 1.062 1.00 56.75 88 GLY A CA 1
ATOM 744 C C . GLY A 1 88 ? -21.407 17.984 0.557 1.00 56.75 88 GLY A C 1
ATOM 745 O O . GLY A 1 88 ? -21.038 18.829 1.359 1.00 56.75 88 GLY A O 1
ATOM 746 N N . ARG A 1 89 ? -21.334 18.192 -0.759 1.00 46.25 89 ARG A N 1
ATOM 747 C CA . ARG A 1 89 ? -21.606 19.527 -1.319 1.00 46.25 89 ARG A CA 1
ATOM 748 C C . ARG A 1 89 ? -22.627 19.357 -2.432 1.00 46.25 89 ARG A C 1
ATOM 750 O O . ARG A 1 89 ? -22.281 19.135 -3.587 1.00 46.25 89 ARG A O 1
ATOM 757 N N . ARG A 1 90 ? -23.909 19.412 -2.054 1.00 50.38 90 ARG A N 1
ATOM 758 C CA . ARG A 1 90 ? -24.966 19.770 -3.000 1.00 50.38 90 ARG A CA 1
ATOM 759 C C . ARG A 1 90 ? -24.584 21.148 -3.534 1.00 50.38 90 ARG A C 1
ATOM 761 O O . ARG A 1 90 ? -24.592 22.112 -2.776 1.00 50.38 90 ARG A O 1
ATOM 768 N N . PHE A 1 91 ? -24.219 21.227 -4.808 1.00 53.19 91 PHE A N 1
ATOM 769 C CA . PHE A 1 91 ? -24.356 22.478 -5.536 1.00 53.19 91 PHE A CA 1
ATOM 770 C C . PHE A 1 91 ? -25.850 22.804 -5.497 1.00 53.19 91 PHE A C 1
ATOM 772 O O . PHE A 1 91 ? -26.662 22.103 -6.103 1.00 53.19 91 PHE A O 1
ATOM 779 N N . HIS A 1 92 ? -26.228 23.772 -4.663 1.00 44.44 92 HIS A N 1
ATOM 780 C CA . HIS A 1 92 ? -27.527 24.403 -4.809 1.00 44.44 92 HIS A CA 1
ATOM 781 C C . HIS A 1 92 ? -27.538 25.111 -6.167 1.00 44.44 92 HIS A C 1
ATOM 783 O O . HIS A 1 92 ? -26.530 25.701 -6.554 1.00 44.44 92 HIS A O 1
ATOM 789 N N . ARG A 1 93 ? -28.654 24.900 -6.873 1.00 42.38 93 ARG A N 1
ATOM 790 C CA . ARG A 1 93 ? -29.011 25.418 -8.199 1.00 42.38 93 ARG A CA 1
ATOM 791 C C . ARG A 1 93 ? -28.547 26.843 -8.462 1.00 42.38 93 ARG A C 1
ATOM 793 O O . ARG A 1 93 ? -28.735 27.675 -7.550 1.00 42.38 93 ARG A O 1
#

Foldseek 3Di:
DDPPQPVNCDVVVVVLLVVCVVVFDWDWDDDPPDTDIGTDDDPPDDPVVVVVVVVSVVSSVVVVVNVVVDPDDDPVVVVCVVPPDPPDDDPDD

pLDDT: mean 71.24, std 13.02, range [33.88, 88.5]

Organism: Actinobacillus equuli (NCBI:txid718)

Radius of gyration: 17.36 Å; chains: 1; bounding box: 45×44×41 Å